Protein AF-I3XH08-F1 (afdb_monomer_lite)

Secondary structure (DSSP, 8-state):
--------SS-SSS-HHHHHHHHHHHHH-TTS---------TTSSHHHHHHHHHHHHTT-TT-------GGG--SHHHHHHHHHHHHHHHHHHH-GGGGGGHHHHHHHHHHHHHHHHHHHHHHHHHHHHH-PPPHHHHHHHHHHHHHHHHHHHHHHHSS--

Foldseek 3Di:
DDDDLDAALDDPPPLLVVLVVVLVVCVVCVPDDDDDDDDDDVSPRSVNSVVNNCVSCVPPLVDQDFDDDPVVQPDPLSRVLCVLVSVLVSCCVSCVVCCVVVVVSVVSVVVSVVSVVVVVVVQVVCCVVVVDHDPVVVCVVVVVVVVVVVVVVVVVVVVPD

Radius of gyration: 22.52 Å; chains: 1; bounding box: 48×65×57 Å

InterPro domains:
  IPR011646 KAP family P-loop domain [PF07693] (16-132)
  IPR027417 P-loop containing nucleoside triphosphate hydrolase [SSF52540] (18-86)

pLDDT: mean 79.43, std 13.34, range [39.62, 96.06]

Structure (mmCIF, N/CA/C/O backbone):
data_AF-I3XH08-F1
#
_entry.id   AF-I3XH08-F1
#
loop_
_atom_site.group_PDB
_atom_site.id
_atom_site.type_symbol
_atom_site.label_atom_id
_atom_site.label_alt_id
_atom_site.label_comp_id
_atom_site.label_asym_id
_atom_site.label_entity_id
_atom_site.label_seq_id
_atom_site.pdbx_PDB_ins_code
_atom_site.Cartn_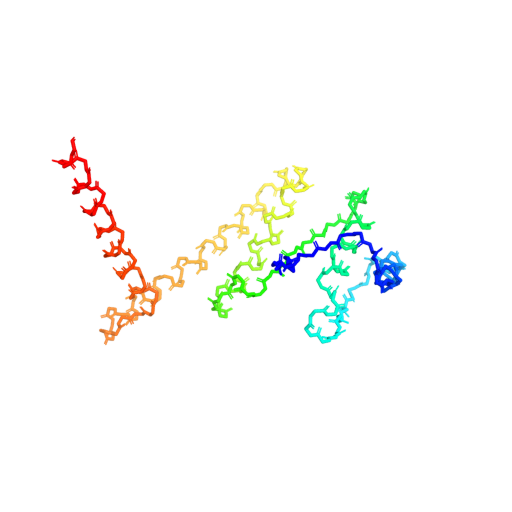x
_atom_site.Cartn_y
_atom_site.Cartn_z
_atom_site.occupancy
_atom_site.B_iso_or_equiv
_atom_site.auth_seq_id
_atom_site.auth_comp_id
_atom_site.auth_asym_id
_atom_site.auth_atom_id
_atom_site.pdbx_PDB_model_num
ATOM 1 N N . MET A 1 1 ? 23.163 19.309 -12.301 1.00 49.47 1 MET A N 1
ATOM 2 C CA . MET A 1 1 ? 21.876 18.769 -12.783 1.00 49.47 1 MET A CA 1
ATOM 3 C C . MET A 1 1 ? 21.276 17.960 -11.648 1.00 49.47 1 MET A C 1
ATOM 5 O O . MET A 1 1 ? 21.886 16.981 -11.248 1.00 49.47 1 MET A O 1
ATOM 9 N N . ILE A 1 2 ? 20.174 18.425 -11.057 1.00 56.41 2 ILE A N 1
ATOM 10 C CA . ILE A 1 2 ? 19.442 17.665 -10.035 1.00 56.41 2 ILE A CA 1
ATOM 11 C C . ILE A 1 2 ? 18.455 16.782 -10.798 1.00 56.41 2 ILE A C 1
ATOM 13 O O . ILE A 1 2 ? 17.497 17.292 -11.371 1.00 56.41 2 ILE A O 1
ATOM 17 N N . LEU A 1 3 ? 18.739 15.484 -10.872 1.00 66.25 3 LEU A N 1
ATOM 18 C CA . LEU A 1 3 ? 17.773 14.490 -11.333 1.00 66.25 3 LEU A CA 1
ATOM 19 C C . LEU A 1 3 ? 16.780 14.259 -10.195 1.00 66.25 3 LEU A C 1
ATOM 21 O O . LEU A 1 3 ? 17.185 13.944 -9.077 1.00 66.25 3 LEU A O 1
ATOM 25 N N . THR A 1 4 ? 15.496 14.479 -10.456 1.00 69.06 4 THR A N 1
ATOM 26 C CA . THR A 1 4 ? 14.442 14.191 -9.484 1.00 69.06 4 THR A CA 1
ATOM 27 C C . THR A 1 4 ? 14.132 12.700 -9.544 1.00 69.06 4 THR A C 1
ATOM 29 O O . THR A 1 4 ? 13.723 12.204 -10.591 1.00 69.06 4 THR A O 1
ATOM 32 N N . ASP A 1 5 ? 14.357 11.998 -8.436 1.00 73.88 5 ASP A N 1
ATOM 33 C CA . ASP A 1 5 ? 13.997 10.589 -8.268 1.00 73.88 5 ASP A CA 1
ATOM 34 C C . ASP A 1 5 ? 12.485 10.506 -8.025 1.00 73.88 5 ASP A C 1
ATOM 36 O O . ASP A 1 5 ? 12.009 10.655 -6.900 1.00 73.88 5 ASP A O 1
ATOM 40 N N . ASN A 1 6 ? 11.725 10.417 -9.116 1.00 82.19 6 ASN A N 1
ATOM 41 C CA . ASN A 1 6 ? 10.273 10.310 -9.096 1.00 82.19 6 ASN A CA 1
ATOM 42 C C . ASN A 1 6 ? 9.855 8.963 -9.666 1.00 82.19 6 ASN A C 1
ATOM 44 O O . ASN A 1 6 ? 10.368 8.516 -10.692 1.00 82.19 6 ASN A O 1
ATOM 48 N N . GLU A 1 7 ? 8.843 8.377 -9.040 1.00 84.62 7 GLU A N 1
ATOM 49 C CA . GLU A 1 7 ? 8.228 7.158 -9.538 1.00 84.62 7 GLU A CA 1
ATOM 50 C C . GLU A 1 7 ? 7.508 7.416 -10.860 1.00 84.62 7 GLU A C 1
ATOM 52 O O . GLU A 1 7 ? 6.875 8.459 -11.047 1.00 84.62 7 GLU A O 1
ATOM 57 N N . THR A 1 8 ? 7.592 6.461 -11.784 1.00 86.62 8 THR A N 1
ATOM 58 C CA . THR A 1 8 ? 7.012 6.603 -13.120 1.00 86.62 8 THR A CA 1
ATOM 59 C C . THR A 1 8 ? 6.266 5.352 -13.558 1.00 86.62 8 THR A C 1
ATOM 61 O O . THR A 1 8 ? 6.626 4.226 -13.221 1.00 86.62 8 THR A O 1
ATOM 64 N N . LYS A 1 9 ? 5.220 5.576 -14.355 1.00 85.50 9 LYS A N 1
ATOM 65 C CA . LYS A 1 9 ? 4.468 4.533 -15.064 1.00 85.50 9 LYS A CA 1
ATOM 66 C C . LYS A 1 9 ? 5.084 4.199 -16.427 1.00 85.50 9 LYS A C 1
ATOM 68 O O . LYS A 1 9 ? 4.702 3.210 -17.037 1.00 85.50 9 LYS A O 1
ATOM 73 N N . VAL A 1 10 ? 5.975 5.056 -16.930 1.00 84.56 10 VAL A N 1
ATOM 74 C CA . VAL A 1 10 ? 6.646 4.881 -18.223 1.00 84.56 10 VAL A CA 1
ATOM 75 C C . VAL A 1 10 ? 7.918 4.089 -17.998 1.00 84.56 10 VAL A C 1
ATOM 77 O O . VAL A 1 10 ? 8.813 4.546 -17.285 1.00 84.56 10 VAL A O 1
ATOM 80 N N . ASP A 1 11 ? 7.996 2.920 -18.618 1.00 85.31 11 ASP A N 1
ATOM 81 C CA . ASP A 1 11 ? 9.145 2.047 -18.469 1.00 85.31 11 ASP A CA 1
ATOM 82 C C . ASP A 1 11 ? 10.249 2.373 -19.480 1.00 85.31 11 ASP A C 1
ATOM 84 O O . ASP A 1 11 ? 10.038 2.384 -20.691 1.00 85.31 11 ASP A O 1
ATOM 88 N N . LEU A 1 12 ? 11.448 2.626 -18.958 1.00 83.75 12 LEU A N 1
ATOM 89 C CA . LEU A 1 12 ? 12.683 2.794 -19.729 1.00 83.75 12 LEU A CA 1
ATOM 90 C C . LEU A 1 12 ? 13.746 1.756 -19.339 1.00 83.75 12 LEU A C 1
ATOM 92 O O . LEU A 1 12 ? 14.814 1.716 -19.946 1.00 83.75 12 LEU A O 1
ATOM 96 N N . LEU A 1 13 ? 13.473 0.943 -18.313 1.00 83.44 13 LEU A N 1
ATOM 97 C CA . LEU A 1 13 ? 14.431 0.033 -17.678 1.00 83.44 13 LEU A CA 1
ATOM 98 C C . LEU A 1 13 ? 13.956 -1.428 -17.696 1.00 83.44 13 LEU A C 1
ATOM 100 O O . LEU A 1 13 ? 14.545 -2.271 -17.026 1.00 83.44 13 LEU A O 1
ATOM 104 N N . ASN A 1 14 ? 12.923 -1.736 -18.484 1.00 86.25 14 ASN A N 1
ATOM 105 C CA . ASN A 1 14 ? 12.331 -3.067 -18.622 1.00 86.25 14 ASN A CA 1
ATOM 106 C C . ASN A 1 14 ? 11.721 -3.620 -17.312 1.00 86.25 14 ASN A C 1
ATOM 108 O O . ASN A 1 14 ? 11.655 -4.832 -17.090 1.00 86.25 14 ASN A O 1
ATOM 112 N N . ASN A 1 15 ? 11.259 -2.725 -16.436 1.00 89.75 15 ASN A N 1
ATOM 113 C CA . ASN A 1 15 ? 10.531 -3.043 -15.207 1.00 89.75 15 ASN A CA 1
ATOM 114 C C . ASN A 1 15 ? 9.068 -3.460 -15.470 1.00 89.75 15 ASN A C 1
ATOM 116 O O . ASN A 1 15 ? 8.445 -4.121 -14.632 1.00 89.75 15 ASN A O 1
ATOM 120 N N . GLU A 1 16 ? 8.522 -3.134 -16.643 1.00 91.31 16 GLU A N 1
ATOM 121 C CA . GLU A 1 16 ? 7.163 -3.481 -17.064 1.00 91.31 16 GLU A CA 1
ATOM 122 C C . GLU A 1 16 ? 6.956 -4.999 -17.117 1.00 91.31 16 GLU A C 1
ATOM 124 O O . GLU A 1 16 ? 5.873 -5.492 -16.792 1.00 91.31 16 GLU A O 1
ATOM 129 N N . ALA A 1 17 ? 7.998 -5.771 -17.443 1.00 92.81 17 ALA A N 1
ATOM 130 C CA . ALA A 1 17 ? 7.938 -7.231 -17.437 1.00 92.81 17 ALA A CA 1
ATOM 131 C C . ALA A 1 17 ? 7.593 -7.793 -16.042 1.00 92.81 17 ALA A C 1
ATOM 133 O O . ALA A 1 17 ? 6.792 -8.729 -15.917 1.00 92.81 17 ALA A O 1
ATOM 134 N N . ILE A 1 18 ? 8.145 -7.189 -14.982 1.00 94.44 18 ILE A N 1
ATOM 135 C CA . ILE A 1 18 ? 7.873 -7.565 -13.588 1.00 94.44 18 ILE A CA 1
ATOM 136 C C . ILE A 1 18 ? 6.432 -7.190 -13.227 1.00 94.44 18 ILE A C 1
ATOM 138 O O . ILE A 1 18 ? 5.670 -8.044 -12.765 1.00 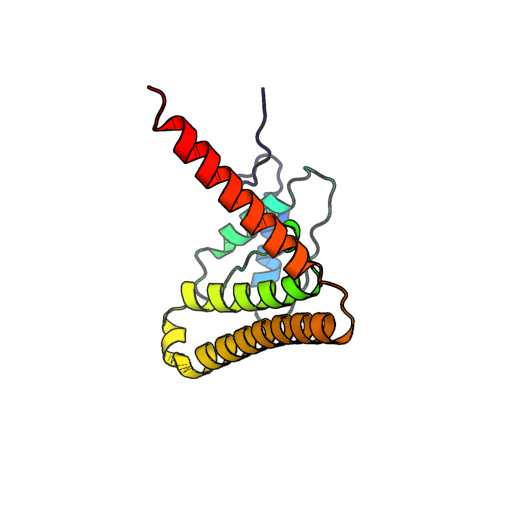94.44 18 ILE A O 1
ATOM 142 N N . ALA A 1 19 ? 6.032 -5.943 -13.501 1.00 95.75 19 ALA A N 1
ATOM 143 C CA . ALA A 1 19 ? 4.677 -5.457 -13.235 1.00 95.75 19 ALA A CA 1
ATOM 144 C C . ALA A 1 19 ? 3.613 -6.308 -13.951 1.00 95.75 19 ALA A C 1
ATOM 146 O O . ALA A 1 19 ? 2.644 -6.753 -13.337 1.00 95.75 19 ALA A O 1
ATOM 147 N N . THR A 1 20 ? 3.837 -6.620 -15.228 1.00 95.31 20 THR A N 1
ATOM 148 C CA . THR A 1 20 ? 2.940 -7.439 -16.054 1.00 95.31 20 THR A CA 1
ATOM 149 C C . THR A 1 20 ? 2.784 -8.850 -15.499 1.00 95.31 20 THR A C 1
ATOM 151 O O . THR A 1 20 ? 1.682 -9.400 -15.507 1.00 95.31 20 THR A O 1
ATOM 154 N N . THR A 1 21 ? 3.866 -9.446 -14.998 1.00 95.94 21 THR A N 1
ATOM 155 C CA . THR A 1 21 ? 3.825 -10.781 -14.386 1.00 95.94 21 THR A CA 1
ATOM 156 C C . THR A 1 21 ? 2.966 -10.777 -13.123 1.00 95.94 21 THR A C 1
ATOM 158 O O . THR A 1 21 ? 2.121 -11.655 -12.949 1.00 95.94 21 THR A O 1
ATOM 161 N N . ILE A 1 22 ? 3.117 -9.752 -12.281 1.00 96.06 22 ILE A N 1
ATOM 162 C CA . ILE A 1 22 ? 2.311 -9.579 -11.068 1.00 96.06 22 ILE A CA 1
ATOM 163 C C . ILE A 1 22 ? 0.833 -9.361 -11.419 1.00 96.06 22 ILE A C 1
ATOM 165 O O . ILE A 1 22 ? -0.033 -10.020 -10.849 1.00 96.06 22 ILE A O 1
ATOM 169 N N . ILE A 1 23 ? 0.533 -8.497 -12.394 1.00 95.56 23 ILE A N 1
ATOM 170 C CA . ILE A 1 23 ? -0.842 -8.248 -12.851 1.00 95.56 23 ILE A CA 1
ATOM 171 C C . ILE A 1 23 ? -1.497 -9.544 -13.346 1.00 95.56 23 ILE A C 1
ATOM 173 O O . ILE A 1 23 ? -2.630 -9.835 -12.969 1.00 95.56 23 ILE A O 1
ATOM 177 N N . LYS A 1 24 ? -0.793 -10.338 -14.166 1.00 95.81 24 LYS A N 1
ATOM 178 C CA . LYS A 1 24 ? -1.298 -11.633 -14.654 1.00 95.81 24 LYS A CA 1
ATOM 179 C C . LYS A 1 24 ? -1.614 -12.580 -13.499 1.00 95.81 24 LYS A C 1
ATOM 181 O O . LYS A 1 24 ? -2.723 -13.093 -13.433 1.00 95.81 24 LYS A O 1
ATOM 186 N N . LEU A 1 25 ? -0.689 -12.726 -12.548 1.00 95.19 25 LEU A N 1
ATOM 187 C CA . LEU A 1 25 ? -0.888 -13.574 -11.371 1.00 95.19 25 LEU A CA 1
ATOM 188 C C . LEU A 1 25 ? -2.143 -13.181 -10.575 1.00 95.19 25 LEU A C 1
ATOM 190 O O . LEU A 1 25 ? -2.911 -14.051 -10.169 1.00 95.19 25 LEU A O 1
ATOM 194 N N . LEU A 1 26 ? -2.348 -11.879 -10.355 1.00 93.88 26 LEU A N 1
ATOM 195 C CA . LEU A 1 26 ? -3.502 -11.363 -9.616 1.00 93.88 26 LEU A CA 1
ATOM 196 C C . LEU A 1 26 ? -4.819 -11.560 -10.385 1.00 93.88 26 LEU A C 1
ATOM 198 O O . LEU A 1 26 ? -5.836 -11.884 -9.777 1.00 93.88 26 LEU A O 1
ATOM 202 N N . ARG A 1 27 ? -4.804 -11.414 -11.716 1.00 93.12 27 ARG A N 1
ATOM 203 C CA . ARG A 1 27 ? -5.977 -11.658 -12.574 1.00 93.12 27 ARG A CA 1
ATOM 204 C C . ARG A 1 27 ? -6.363 -13.132 -12.649 1.00 93.12 27 ARG A C 1
ATOM 206 O O . ARG A 1 27 ? -7.551 -13.434 -12.692 1.00 93.12 27 ARG A O 1
ATOM 213 N N . ASP A 1 28 ? -5.385 -14.031 -12.645 1.00 94.00 28 ASP A N 1
ATOM 214 C CA . ASP A 1 28 ? -5.624 -15.475 -12.725 1.00 94.00 28 ASP A CA 1
ATOM 215 C C . ASP A 1 28 ? -6.204 -16.044 -11.420 1.00 94.00 28 ASP A C 1
ATOM 217 O O . ASP A 1 28 ? -6.798 -17.124 -11.417 1.00 94.00 28 ASP A O 1
ATOM 221 N N . ARG A 1 29 ? -6.028 -15.339 -10.292 1.00 89.25 29 ARG A N 1
ATOM 222 C CA . ARG A 1 29 ? -6.454 -15.792 -8.959 1.00 89.25 29 ARG A CA 1
ATOM 223 C C . ARG A 1 29 ? -7.169 -14.692 -8.160 1.00 89.25 29 ARG A C 1
ATOM 225 O O . ARG A 1 29 ? -6.699 -14.334 -7.081 1.00 89.25 29 ARG A O 1
ATOM 232 N N . PRO A 1 30 ? -8.322 -14.186 -8.634 1.00 86.50 30 PRO A N 1
ATOM 233 C CA . PRO A 1 30 ? -9.004 -13.051 -8.008 1.00 86.50 30 PRO A CA 1
ATOM 234 C C . PRO A 1 30 ? -9.552 -13.361 -6.605 1.00 86.50 30 PRO A C 1
ATOM 236 O O . PRO A 1 30 ? -9.657 -12.461 -5.777 1.00 86.50 30 PRO A O 1
ATOM 239 N N . ASP A 1 31 ? -9.868 -14.628 -6.324 1.00 89.19 31 ASP A N 1
ATOM 240 C CA . ASP A 1 31 ? -10.504 -15.050 -5.068 1.00 89.19 31 ASP A CA 1
ATOM 241 C C . ASP A 1 31 ? -9.504 -15.583 -4.027 1.00 89.19 31 ASP A C 1
ATOM 243 O O . ASP A 1 31 ? -9.900 -16.050 -2.958 1.00 89.19 31 ASP A O 1
ATOM 247 N N . GLN A 1 32 ? -8.199 -15.548 -4.324 1.00 92.06 32 GLN A N 1
ATOM 248 C CA . GLN A 1 32 ? -7.163 -16.045 -3.421 1.00 92.06 32 GLN A CA 1
ATOM 249 C C . GLN A 1 32 ? -6.351 -14.882 -2.843 1.00 92.06 32 GLN A C 1
ATOM 251 O O . GLN A 1 32 ? -5.793 -14.092 -3.605 1.00 92.06 32 GLN A O 1
ATOM 256 N N . PRO A 1 33 ? -6.223 -14.772 -1.509 1.00 93.38 33 PRO A N 1
ATOM 257 C CA . PRO A 1 33 ? -5.340 -13.782 -0.915 1.00 93.38 33 PRO A CA 1
ATOM 258 C C . PRO A 1 33 ? -3.882 -14.133 -1.236 1.00 93.38 33 PRO A C 1
ATOM 260 O O . PRO A 1 33 ? -3.412 -15.229 -0.925 1.00 93.38 33 PRO A O 1
ATOM 263 N N . VAL A 1 34 ? -3.158 -13.193 -1.846 1.00 93.56 34 VAL A N 1
ATOM 264 C CA . VAL A 1 34 ? -1.742 -13.346 -2.202 1.00 93.56 34 VAL A CA 1
ATOM 265 C C . VAL A 1 34 ? -0.946 -12.175 -1.638 1.00 93.56 34 VAL A C 1
ATOM 267 O O . VAL A 1 34 ? -1.314 -11.016 -1.815 1.00 93.56 34 VAL A O 1
ATOM 270 N N . THR A 1 35 ? 0.182 -12.484 -1.000 1.00 94.25 35 THR A N 1
ATOM 271 C CA . THR A 1 35 ? 1.176 -11.494 -0.572 1.00 94.25 35 THR A CA 1
ATOM 272 C C . THR A 1 35 ? 2.371 -11.558 -1.515 1.00 94.25 35 THR A C 1
ATOM 274 O O . THR A 1 35 ? 2.976 -12.617 -1.668 1.00 94.25 35 THR A O 1
ATOM 277 N N . ILE A 1 36 ? 2.724 -10.431 -2.138 1.00 94.19 36 ILE A N 1
ATOM 278 C CA . ILE A 1 36 ? 3.836 -10.332 -3.094 1.00 94.19 36 ILE A CA 1
ATOM 279 C C . ILE A 1 36 ? 4.872 -9.350 -2.546 1.00 94.19 36 ILE A C 1
ATOM 281 O O . ILE A 1 36 ? 4.552 -8.196 -2.268 1.00 94.19 36 ILE A O 1
ATOM 285 N N . GLY A 1 37 ? 6.115 -9.809 -2.400 1.00 95.12 37 GLY A N 1
ATOM 286 C CA . GLY A 1 37 ? 7.257 -8.964 -2.052 1.00 95.12 37 GLY A CA 1
ATOM 287 C C . GLY A 1 37 ? 8.024 -8.530 -3.299 1.00 95.12 37 GLY A C 1
ATOM 288 O O . GLY A 1 37 ? 8.457 -9.377 -4.078 1.00 95.12 37 GLY A O 1
ATOM 289 N N . VAL A 1 38 ? 8.219 -7.221 -3.482 1.00 94.44 38 VAL A N 1
ATOM 290 C CA . VAL A 1 38 ? 9.090 -6.661 -4.531 1.00 94.44 38 VAL A CA 1
ATOM 291 C C . VAL A 1 38 ? 10.396 -6.208 -3.878 1.00 94.44 38 VAL A C 1
ATOM 293 O O . VAL A 1 38 ? 10.413 -5.254 -3.100 1.00 94.44 38 VAL A O 1
ATOM 296 N N . HIS A 1 39 ? 11.490 -6.907 -4.179 1.00 93.00 39 HIS A N 1
ATOM 297 C CA . HIS A 1 39 ? 12.808 -6.684 -3.579 1.00 93.00 39 HIS A CA 1
ATOM 298 C C . HIS A 1 39 ? 13.808 -6.137 -4.606 1.00 93.00 39 HIS A C 1
ATOM 300 O O . HIS A 1 39 ? 13.642 -6.329 -5.806 1.00 93.00 39 HIS A O 1
ATOM 306 N N . GLY A 1 40 ? 14.842 -5.444 -4.128 1.00 92.00 40 GLY A N 1
ATOM 307 C CA . GLY A 1 40 ? 15.890 -4.842 -4.957 1.00 92.00 40 GLY A CA 1
ATOM 308 C C . GLY A 1 40 ? 16.573 -3.668 -4.257 1.00 92.00 40 GLY A C 1
ATOM 309 O O . GLY A 1 40 ? 16.051 -3.146 -3.264 1.00 92.00 40 GLY A O 1
ATOM 310 N N . ASP A 1 41 ? 17.706 -3.224 -4.791 1.00 93.25 41 ASP A N 1
ATOM 311 C CA . ASP A 1 41 ? 18.512 -2.135 -4.227 1.00 93.25 41 ASP A CA 1
ATOM 312 C C . ASP A 1 41 ? 17.794 -0.778 -4.252 1.00 93.25 41 ASP A C 1
ATOM 314 O O . ASP A 1 41 ? 16.762 -0.588 -4.911 1.00 93.25 41 ASP A O 1
ATOM 318 N N . TRP A 1 42 ? 18.309 0.194 -3.495 1.00 91.06 42 TRP A N 1
ATOM 319 C CA . TRP A 1 42 ? 17.813 1.570 -3.564 1.00 91.06 42 TRP A CA 1
ATOM 320 C C . TRP A 1 42 ? 17.970 2.117 -4.990 1.00 91.06 42 TRP A C 1
ATOM 322 O O . TRP A 1 42 ? 19.018 1.947 -5.603 1.00 91.06 42 TRP A O 1
ATOM 332 N N . GLY A 1 43 ? 16.924 2.745 -5.529 1.00 87.75 43 GLY A N 1
ATOM 333 C CA . GLY A 1 43 ? 16.919 3.226 -6.916 1.00 87.75 43 GLY A CA 1
ATOM 334 C C . GLY A 1 43 ? 16.636 2.158 -7.983 1.00 87.75 43 GLY A C 1
ATOM 335 O O . GLY A 1 43 ? 16.554 2.493 -9.156 1.00 87.75 43 GLY A O 1
ATOM 336 N N . ALA A 1 44 ? 16.398 0.891 -7.618 1.00 88.88 44 ALA A N 1
ATOM 337 C CA . ALA A 1 44 ? 16.062 -0.166 -8.585 1.00 88.88 44 ALA A CA 1
ATOM 338 C C . ALA A 1 44 ? 14.664 -0.026 -9.244 1.00 88.88 44 ALA A C 1
ATOM 340 O O . ALA A 1 44 ? 14.234 -0.917 -9.967 1.00 88.88 44 ALA A O 1
ATOM 341 N N . GLY A 1 45 ? 13.912 1.047 -8.968 1.00 90.69 45 GLY A N 1
ATOM 342 C CA . GLY A 1 45 ? 12.591 1.278 -9.571 1.00 90.69 45 GLY A CA 1
ATOM 343 C C . GLY A 1 45 ? 11.441 0.455 -8.975 1.00 90.69 45 GLY A C 1
ATOM 344 O O . GLY A 1 45 ? 10.396 0.318 -9.602 1.00 90.69 45 GLY A O 1
ATOM 345 N N . LYS A 1 46 ? 11.591 -0.085 -7.757 1.00 93.50 46 LYS A N 1
ATOM 346 C CA . LYS A 1 46 ? 10.546 -0.887 -7.081 1.00 93.50 46 LYS A CA 1
ATOM 347 C C . LYS A 1 46 ? 9.214 -0.147 -6.957 1.00 93.50 46 LYS A C 1
ATOM 349 O O . LYS A 1 46 ? 8.160 -0.708 -7.224 1.00 93.50 46 LYS A O 1
ATOM 354 N N . SER A 1 47 ? 9.263 1.110 -6.542 1.00 92.81 47 SER A N 1
ATOM 355 C CA . SER A 1 47 ? 8.073 1.941 -6.398 1.00 9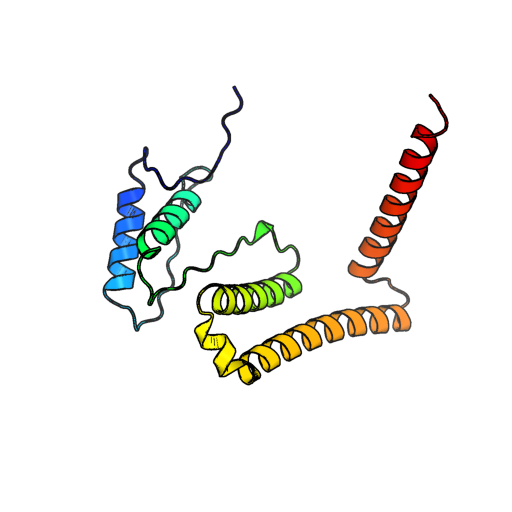2.81 47 SER A CA 1
ATOM 356 C C . SER A 1 47 ? 7.453 2.262 -7.768 1.00 92.81 47 SER A C 1
ATOM 358 O O . SER A 1 47 ? 6.240 2.171 -7.911 1.00 92.81 47 SER A O 1
ATOM 360 N N . SER A 1 48 ? 8.263 2.472 -8.810 1.00 93.62 48 SER A N 1
ATOM 361 C CA . SER A 1 48 ? 7.792 2.572 -10.202 1.00 93.62 48 SER A CA 1
ATOM 362 C C . SER A 1 48 ? 7.107 1.285 -10.698 1.00 93.62 48 SER A C 1
ATOM 364 O O . SER A 1 48 ? 6.086 1.356 -11.376 1.00 93.62 48 SER A O 1
ATOM 366 N N . VAL A 1 49 ? 7.578 0.095 -10.297 1.00 95.12 49 VAL A N 1
ATOM 367 C CA . VAL A 1 49 ? 6.852 -1.173 -10.538 1.00 95.12 49 VAL A CA 1
AT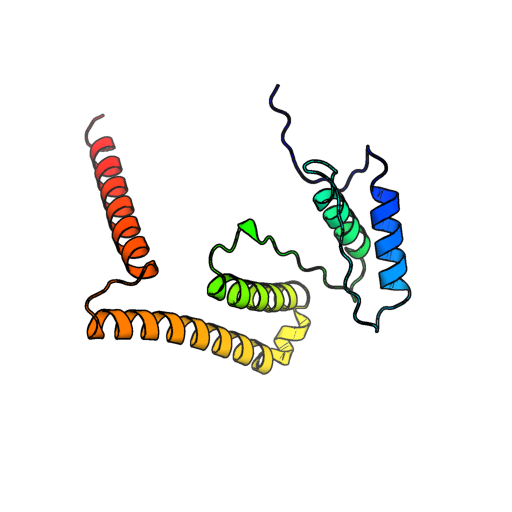OM 368 C C . VAL A 1 49 ? 5.464 -1.145 -9.888 1.00 95.12 49 VAL A C 1
ATOM 370 O O . VAL A 1 49 ? 4.493 -1.560 -10.519 1.00 95.12 49 VAL A O 1
ATOM 373 N N . LEU A 1 50 ? 5.333 -0.621 -8.664 1.00 95.12 50 LEU A N 1
ATOM 374 C CA . LEU A 1 50 ? 4.030 -0.475 -8.002 1.00 95.12 50 LEU A CA 1
ATOM 375 C C . LEU A 1 50 ? 3.114 0.529 -8.730 1.00 95.12 50 LEU A C 1
ATOM 377 O O . LEU A 1 50 ? 1.920 0.261 -8.858 1.00 95.12 50 LEU A O 1
ATOM 381 N N . GLU A 1 51 ? 3.655 1.636 -9.256 1.00 93.88 51 GLU A N 1
ATOM 382 C CA . GLU A 1 51 ? 2.903 2.592 -10.093 1.00 93.88 51 GLU A CA 1
ATOM 383 C C . GLU A 1 51 ? 2.386 1.946 -11.388 1.00 93.88 51 GLU A C 1
ATOM 385 O O . GLU A 1 51 ? 1.248 2.185 -11.798 1.00 93.88 51 GLU A O 1
ATOM 390 N N . MET A 1 52 ? 3.206 1.110 -12.033 1.00 95.25 52 MET A N 1
ATOM 391 C CA . MET A 1 52 ? 2.814 0.362 -13.232 1.00 95.25 52 MET A CA 1
ATOM 392 C C . MET A 1 52 ? 1.718 -0.664 -12.933 1.00 95.25 52 MET A C 1
ATOM 394 O O . MET A 1 52 ? 0.775 -0.799 -13.713 1.00 95.25 52 MET A O 1
ATOM 398 N N . ILE A 1 53 ? 1.798 -1.355 -11.790 1.00 95.56 53 ILE A N 1
ATOM 399 C CA . ILE A 1 53 ? 0.749 -2.283 -11.345 1.00 95.56 53 ILE A CA 1
ATOM 400 C C . ILE A 1 53 ? -0.573 -1.538 -11.141 1.00 95.56 53 ILE A C 1
ATOM 402 O O . ILE A 1 53 ? -1.599 -1.975 -11.656 1.00 95.56 53 ILE A O 1
ATOM 406 N N . GLU A 1 54 ? -0.555 -0.398 -10.443 1.00 94.12 54 GLU A N 1
ATOM 407 C CA . GLU A 1 54 ? -1.745 0.440 -10.251 1.00 94.12 54 GLU A CA 1
ATOM 408 C C . GLU A 1 54 ? -2.342 0.886 -11.594 1.00 94.12 54 GLU A C 1
ATOM 410 O O . GLU A 1 54 ? -3.546 0.750 -11.815 1.00 94.12 54 GLU A O 1
ATOM 415 N N . ALA A 1 55 ? -1.502 1.359 -12.521 1.00 94.19 55 ALA A N 1
ATOM 416 C CA . ALA A 1 55 ? -1.937 1.756 -13.860 1.00 94.19 55 ALA A CA 1
ATOM 417 C C . ALA A 1 55 ? -2.583 0.591 -14.634 1.00 94.19 55 ALA A C 1
ATOM 419 O O . ALA A 1 55 ? -3.574 0.785 -15.340 1.00 94.19 55 ALA A O 1
ATOM 420 N N . GLY A 1 56 ? -2.070 -0.631 -14.460 1.00 94.00 56 GLY A N 1
ATOM 421 C CA . GLY A 1 56 ? -2.612 -1.843 -15.073 1.00 94.00 56 GLY A CA 1
ATOM 422 C C . GLY A 1 56 ? -4.042 -2.189 -14.641 1.00 94.00 56 GLY A C 1
ATOM 423 O O . GLY A 1 56 ? -4.762 -2.827 -15.413 1.00 94.00 56 GLY A O 1
ATOM 424 N N . PHE A 1 57 ? -4.468 -1.738 -13.456 1.00 93.75 57 PHE A N 1
ATOM 425 C CA . PHE A 1 57 ? -5.803 -1.974 -12.893 1.00 93.75 57 PHE A CA 1
ATOM 426 C C . PHE A 1 57 ? -6.735 -0.752 -12.950 1.00 93.75 57 PHE A C 1
ATOM 428 O O . PHE A 1 57 ? -7.911 -0.873 -12.617 1.00 93.75 57 PHE A O 1
ATOM 435 N N . GLU A 1 58 ? -6.273 0.413 -13.418 1.00 89.75 58 GLU A N 1
ATOM 436 C CA . GLU A 1 58 ? -7.030 1.680 -13.390 1.00 89.75 58 GLU A CA 1
ATOM 437 C C . GLU A 1 58 ? -8.397 1.608 -14.102 1.00 89.75 58 GLU A C 1
ATOM 439 O O . GLU A 1 58 ? -9.352 2.277 -13.707 1.00 89.75 58 GLU A O 1
ATOM 444 N N . LYS A 1 59 ? -8.516 0.762 -15.132 1.00 87.88 59 LYS A N 1
ATOM 445 C CA . LYS A 1 59 ? -9.757 0.562 -15.907 1.00 87.88 59 LYS A CA 1
ATOM 446 C C . LYS A 1 59 ? -10.647 -0.565 -15.370 1.00 87.88 59 LYS A C 1
ATOM 448 O O . LYS A 1 59 ? -11.750 -0.770 -15.878 1.00 87.88 59 LYS A O 1
ATOM 453 N N . GLU A 1 60 ? -10.197 -1.311 -14.367 1.00 89.69 60 GLU A N 1
ATOM 454 C CA . GLU A 1 60 ? -10.915 -2.465 -13.834 1.00 89.69 60 GLU A CA 1
ATOM 455 C C . GLU A 1 60 ? -11.820 -2.065 -12.667 1.00 89.69 60 GLU A C 1
ATOM 457 O O . GLU A 1 60 ? -11.411 -2.028 -11.513 1.00 89.69 60 GLU A O 1
ATOM 462 N N . SER A 1 61 ? -13.104 -1.834 -12.953 1.00 83.75 61 SER A N 1
ATOM 463 C CA . SER A 1 61 ? -14.098 -1.398 -11.953 1.00 83.75 61 SER A CA 1
ATOM 464 C C . SER A 1 61 ? -14.264 -2.329 -10.745 1.00 83.75 61 SER A C 1
ATOM 466 O O . SER A 1 61 ? -14.768 -1.904 -9.704 1.00 83.75 61 SER A O 1
ATOM 468 N N . LYS A 1 62 ? -13.867 -3.602 -10.870 1.00 85.56 62 LYS A N 1
ATOM 469 C CA . LYS A 1 62 ? -13.931 -4.595 -9.792 1.00 85.56 62 LYS A CA 1
ATOM 470 C C . LYS A 1 62 ? -12.722 -4.550 -8.857 1.00 85.56 62 LYS A C 1
ATOM 472 O O . LYS A 1 62 ? -12.858 -5.018 -7.730 1.00 85.56 62 LYS A O 1
ATOM 477 N N . VAL A 1 63 ? -11.613 -3.940 -9.268 1.00 89.56 63 VAL A N 1
ATOM 478 C CA . VAL A 1 63 ? -10.372 -3.852 -8.492 1.00 89.56 63 VAL A CA 1
ATOM 479 C C . VAL A 1 63 ? -10.269 -2.472 -7.843 1.00 89.56 63 VAL A C 1
ATOM 481 O O . VAL A 1 63 ? -10.660 -1.461 -8.420 1.00 89.56 63 VAL A O 1
ATOM 484 N N . LEU A 1 64 ? -9.788 -2.427 -6.602 1.00 88.00 64 LEU A N 1
ATOM 485 C CA . LEU A 1 64 ? -9.484 -1.189 -5.891 1.00 88.00 64 LEU A CA 1
ATOM 486 C C . LEU A 1 64 ? -8.019 -1.233 -5.457 1.00 88.00 64 LEU A C 1
ATOM 488 O O . LEU A 1 64 ? -7.659 -2.011 -4.576 1.00 88.00 64 LEU A O 1
ATOM 492 N N . CYS A 1 65 ? -7.183 -0.396 -6.067 1.00 90.62 65 CYS A N 1
ATOM 493 C CA . CYS A 1 65 ? -5.790 -0.237 -5.665 1.00 90.62 65 CYS A CA 1
ATOM 494 C C . CYS A 1 65 ? -5.690 0.798 -4.540 1.00 90.62 65 CYS A C 1
ATOM 496 O O . CYS A 1 65 ? -6.151 1.929 -4.687 1.00 90.62 65 CYS A O 1
ATOM 498 N N . LEU A 1 66 ? -5.082 0.409 -3.419 1.00 88.94 66 LEU A N 1
ATOM 499 C CA . LEU A 1 66 ? -4.843 1.276 -2.267 1.00 88.94 66 LEU A CA 1
ATOM 500 C C . LEU A 1 66 ? -3.342 1.360 -2.010 1.00 88.94 66 LEU A C 1
ATOM 502 O O . LEU A 1 66 ? -2.674 0.335 -1.877 1.00 88.94 66 LEU A O 1
ATOM 506 N N . LYS A 1 67 ? -2.815 2.583 -1.930 1.00 87.31 67 LYS A N 1
ATOM 507 C CA . LYS A 1 67 ? -1.383 2.837 -1.745 1.00 87.31 67 LYS A CA 1
ATOM 508 C C . LYS A 1 67 ? -1.095 3.334 -0.346 1.00 87.31 67 LYS A C 1
ATOM 510 O O . LYS A 1 67 ? -1.720 4.272 0.141 1.00 87.31 67 LYS A O 1
ATOM 515 N N . PHE A 1 68 ? -0.091 2.725 0.269 1.00 85.00 68 PHE A N 1
ATOM 516 C CA . PHE A 1 68 ? 0.361 3.070 1.604 1.00 85.00 68 PHE A CA 1
ATOM 517 C C . PHE A 1 68 ? 1.869 3.322 1.599 1.00 85.00 68 PHE A C 1
ATOM 519 O O . PHE A 1 68 ? 2.637 2.511 1.089 1.00 85.00 68 PHE A O 1
ATOM 526 N N . ASN A 1 69 ? 2.296 4.447 2.177 1.00 83.44 69 ASN A N 1
ATOM 527 C CA . ASN A 1 69 ? 3.707 4.791 2.326 1.00 83.44 69 ASN A CA 1
ATOM 528 C C . ASN A 1 69 ? 4.081 4.771 3.811 1.00 83.44 69 ASN A C 1
ATOM 530 O O . ASN A 1 69 ? 3.709 5.677 4.556 1.00 83.44 69 ASN A O 1
ATOM 534 N N . GLY A 1 70 ? 4.857 3.764 4.218 1.00 78.81 70 GLY A N 1
ATOM 535 C CA . GLY A 1 70 ? 5.273 3.579 5.610 1.00 78.81 70 GLY A CA 1
ATOM 536 C C . GLY A 1 70 ? 6.103 4.732 6.183 1.00 78.81 70 GLY A C 1
ATOM 537 O O . GLY A 1 70 ? 6.028 4.989 7.378 1.00 78.81 70 GLY A O 1
ATOM 538 N N . TRP A 1 71 ? 6.820 5.494 5.352 1.00 78.88 71 TRP A N 1
ATOM 539 C CA . TRP A 1 71 ? 7.589 6.654 5.817 1.00 78.88 71 TRP A CA 1
ATOM 540 C C . TRP A 1 71 ? 6.704 7.809 6.286 1.00 78.88 71 TRP A C 1
ATOM 542 O O . TRP A 1 71 ? 7.138 8.614 7.110 1.00 78.88 71 TRP A O 1
ATOM 552 N N . ARG A 1 72 ? 5.464 7.900 5.785 1.00 70.69 72 ARG A N 1
ATOM 553 C CA . ARG A 1 72 ? 4.523 8.962 6.176 1.00 70.69 72 ARG A CA 1
ATOM 554 C C . ARG A 1 72 ? 3.914 8.744 7.561 1.00 70.69 72 ARG A C 1
ATOM 556 O O . ARG A 1 72 ? 3.385 9.697 8.123 1.00 70.69 72 ARG A O 1
ATOM 563 N N . PHE A 1 73 ? 3.996 7.536 8.116 1.00 68.62 73 PHE A N 1
ATOM 564 C CA . PHE A 1 73 ? 3.345 7.172 9.374 1.00 68.62 73 PHE A CA 1
ATOM 565 C C . PHE A 1 73 ? 4.397 6.759 10.406 1.00 68.62 73 PHE A C 1
ATOM 567 O O . PHE A 1 73 ? 4.691 5.582 10.599 1.00 68.62 73 PHE A O 1
ATOM 574 N N . GLN A 1 74 ? 5.007 7.757 11.047 1.00 59.62 74 GLN A N 1
ATOM 575 C CA . GLN A 1 74 ? 5.994 7.544 12.104 1.00 59.62 74 GLN A CA 1
ATOM 576 C C . GLN A 1 74 ? 5.279 7.327 13.445 1.00 59.62 74 GLN A C 1
ATOM 578 O O . GLN A 1 74 ? 4.692 8.253 13.992 1.00 59.62 74 GLN A O 1
ATOM 583 N N . GLY A 1 75 ? 5.322 6.090 13.950 1.00 64.69 75 GLY A N 1
ATOM 584 C CA . GLY A 1 75 ? 4.678 5.661 15.197 1.00 64.69 75 GLY A CA 1
ATOM 585 C C . GLY A 1 75 ? 3.871 4.381 14.982 1.00 64.69 75 GLY A C 1
ATOM 586 O O . GLY A 1 75 ? 2.902 4.384 14.232 1.00 64.69 75 GLY A O 1
ATOM 587 N N . PHE A 1 76 ? 4.263 3.270 15.616 1.00 56.19 76 PHE A N 1
ATOM 588 C CA . PHE A 1 76 ? 3.675 1.942 15.361 1.00 56.19 76 PHE A CA 1
ATOM 589 C C . PHE A 1 76 ? 2.149 1.900 15.561 1.00 56.19 76 PHE A C 1
ATOM 591 O O . PHE A 1 76 ? 1.433 1.292 14.768 1.00 56.19 76 PHE A O 1
ATOM 598 N N . GLU A 1 77 ? 1.646 2.590 16.588 1.00 66.12 77 GLU A N 1
ATOM 599 C CA . GLU A 1 77 ? 0.206 2.673 16.862 1.00 66.12 77 GLU A CA 1
ATOM 600 C C . GLU A 1 77 ? -0.532 3.618 15.898 1.00 66.12 77 GLU A C 1
ATOM 602 O O . GLU A 1 77 ? -1.660 3.330 15.501 1.00 66.12 77 GLU A O 1
ATOM 607 N N . ASP A 1 78 ? 0.111 4.697 15.439 1.00 72.62 78 ASP A N 1
ATOM 608 C CA . ASP A 1 78 ? -0.479 5.603 14.443 1.00 72.62 78 ASP A CA 1
ATOM 609 C C . ASP A 1 78 ? -0.509 4.978 13.047 1.00 72.62 78 ASP A C 1
ATOM 611 O O . ASP A 1 78 ? -1.455 5.197 12.293 1.00 72.62 78 ASP A O 1
ATOM 615 N N . ALA A 1 79 ? 0.472 4.134 12.721 1.00 79.12 79 ALA A N 1
ATOM 616 C CA . ALA A 1 79 ? 0.525 3.426 11.450 1.00 79.12 79 ALA A CA 1
ATOM 617 C C . ALA A 1 79 ? -0.669 2.479 11.269 1.00 79.12 79 ALA A C 1
ATOM 619 O O . ALA A 1 79 ? -1.278 2.474 10.204 1.00 79.12 79 ALA A O 1
ATOM 620 N N . LYS A 1 80 ? -1.059 1.719 12.302 1.00 82.62 80 LYS A N 1
ATOM 621 C CA . LYS A 1 80 ? -2.217 0.807 12.224 1.00 82.62 80 LYS A CA 1
ATOM 622 C C . LYS A 1 80 ? -3.514 1.563 11.954 1.00 82.62 80 LYS A C 1
ATOM 624 O O . LYS A 1 80 ? -4.272 1.191 11.060 1.00 82.62 80 LYS A O 1
ATOM 629 N N . ILE A 1 81 ? -3.750 2.631 12.717 1.00 83.12 81 ILE A N 1
ATOM 630 C CA . ILE A 1 81 ? -4.945 3.469 12.573 1.00 83.12 81 ILE A CA 1
ATOM 631 C C . ILE A 1 81 ? -4.962 4.106 11.182 1.00 83.12 81 ILE A C 1
ATOM 633 O O . ILE A 1 81 ? -5.985 4.057 10.506 1.00 83.12 81 ILE A O 1
ATOM 637 N N . ALA A 1 82 ? -3.821 4.616 10.717 1.00 81.75 82 ALA A N 1
ATOM 638 C CA . ALA A 1 82 ? -3.702 5.228 9.403 1.00 81.75 82 ALA A CA 1
ATOM 639 C C . ALA A 1 82 ? -3.919 4.253 8.237 1.00 81.75 82 ALA A C 1
ATOM 641 O O . ALA A 1 82 ? -4.524 4.635 7.238 1.00 81.75 82 ALA A O 1
ATOM 642 N N . VAL A 1 83 ? -3.454 3.001 8.345 1.00 84.62 83 VAL A N 1
ATOM 643 C CA . VAL A 1 83 ? -3.734 1.961 7.338 1.00 84.62 83 VAL A CA 1
ATOM 644 C C . VAL A 1 83 ? -5.239 1.718 7.248 1.00 84.62 83 VAL A C 1
ATOM 646 O O . VAL A 1 83 ? -5.795 1.744 6.153 1.00 84.62 83 VAL A O 1
ATOM 649 N N . ILE A 1 84 ? -5.903 1.513 8.389 1.00 85.62 84 ILE A N 1
ATOM 650 C CA . ILE A 1 84 ? -7.346 1.240 8.432 1.00 85.62 84 ILE A CA 1
ATOM 651 C C . ILE A 1 84 ? -8.131 2.434 7.879 1.00 85.62 84 ILE A C 1
ATOM 653 O O . ILE A 1 84 ? -8.982 2.262 7.010 1.00 85.62 84 ILE A O 1
ATOM 657 N N . GLU A 1 85 ? -7.816 3.645 8.335 1.00 82.88 85 GLU A N 1
ATOM 658 C CA . GLU A 1 85 ? -8.442 4.882 7.864 1.00 82.88 85 GLU A CA 1
ATOM 659 C C . GLU A 1 85 ? -8.233 5.087 6.357 1.00 82.88 85 GLU A C 1
ATOM 661 O O . GLU A 1 85 ? -9.179 5.421 5.644 1.00 82.88 85 GLU A O 1
ATOM 666 N N . GLY A 1 86 ? -7.027 4.814 5.849 1.00 83.75 86 GLY A N 1
ATOM 667 C CA . GLY A 1 86 ? -6.713 4.881 4.423 1.00 83.75 86 GLY A CA 1
ATOM 668 C C . GLY A 1 86 ? -7.514 3.885 3.583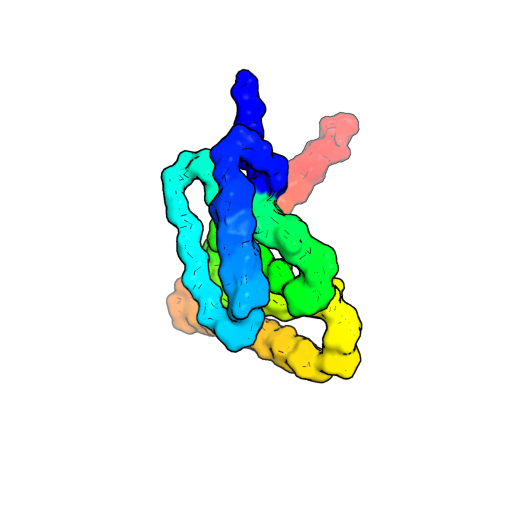 1.00 83.75 86 GLY A C 1
ATOM 669 O O . GLY A 1 86 ? -8.019 4.251 2.522 1.00 83.75 86 GLY A O 1
ATOM 670 N N . ILE A 1 87 ? -7.689 2.649 4.067 1.00 86.69 87 ILE A N 1
ATOM 671 C CA . ILE A 1 87 ? -8.507 1.631 3.390 1.00 86.69 87 ILE A CA 1
ATOM 672 C C . ILE A 1 87 ? -9.969 2.067 3.317 1.00 86.69 87 ILE A C 1
ATOM 674 O O . ILE A 1 87 ? -10.573 2.022 2.245 1.00 86.69 87 ILE A O 1
ATOM 678 N N . VAL A 1 88 ? -10.534 2.503 4.444 1.00 84.38 88 VAL A N 1
ATOM 679 C CA . VAL A 1 88 ? -11.942 2.913 4.533 1.00 84.38 88 VAL A CA 1
ATOM 680 C C . VAL A 1 88 ? -12.203 4.127 3.644 1.00 84.38 88 VAL A C 1
ATOM 682 O O . VAL A 1 88 ? -13.153 4.126 2.862 1.00 84.38 88 VAL A O 1
ATOM 685 N N . THR A 1 89 ? -11.323 5.127 3.698 1.00 83.06 89 THR A N 1
ATOM 686 C CA . THR A 1 89 ? -11.424 6.342 2.879 1.00 83.06 89 THR A CA 1
ATOM 687 C C . THR A 1 89 ? -11.351 6.008 1.390 1.00 83.06 89 THR A C 1
ATOM 689 O O . THR A 1 89 ? -12.245 6.381 0.631 1.00 83.06 89 THR A O 1
ATOM 692 N N . GLY A 1 90 ? -10.349 5.225 0.973 1.00 82.94 90 GLY A N 1
ATOM 693 C CA . GLY A 1 90 ? -10.189 4.842 -0.430 1.00 82.94 90 GLY A CA 1
ATOM 694 C C . GLY A 1 90 ? -11.358 4.007 -0.962 1.00 82.94 90 GLY A C 1
ATOM 695 O O . GLY A 1 90 ? -11.750 4.154 -2.122 1.00 82.94 90 GLY A O 1
ATOM 696 N N . LEU A 1 91 ? -11.967 3.173 -0.113 1.00 83.25 91 LEU A N 1
ATOM 697 C CA . LEU A 1 91 ? -13.156 2.403 -0.470 1.00 83.25 91 LEU A CA 1
ATOM 698 C C . LEU A 1 91 ? -14.363 3.311 -0.750 1.00 83.25 91 LEU A C 1
ATOM 700 O O . LEU A 1 91 ? -15.058 3.107 -1.743 1.00 83.25 91 LEU A O 1
ATOM 704 N N . ILE A 1 92 ? -14.593 4.328 0.079 1.00 80.50 92 ILE A N 1
ATOM 705 C CA . ILE A 1 92 ? -15.730 5.250 -0.061 1.00 80.50 92 ILE A CA 1
ATOM 706 C C . ILE A 1 92 ? -15.563 6.157 -1.275 1.00 80.50 92 ILE A C 1
ATOM 708 O O . ILE A 1 92 ? -16.498 6.298 -2.064 1.00 80.50 92 ILE A O 1
ATOM 712 N N . GLU A 1 93 ? -14.374 6.738 -1.449 1.00 81.25 93 GLU A N 1
ATOM 713 C CA . GLU A 1 93 ? -14.080 7.654 -2.555 1.00 81.25 93 GLU A CA 1
ATOM 714 C C . GLU A 1 93 ? -14.282 6.987 -3.920 1.00 81.25 93 GLU A C 1
ATOM 716 O O . GLU A 1 93 ? -14.838 7.585 -4.842 1.00 81.25 93 GLU A O 1
ATOM 721 N N . LYS A 1 94 ? -13.847 5.730 -4.062 1.00 76.94 94 LYS A N 1
ATOM 722 C CA . LYS A 1 94 ? -13.872 5.011 -5.345 1.00 76.94 94 LYS A CA 1
ATOM 723 C C . LYS A 1 94 ? -15.150 4.207 -5.577 1.00 76.94 94 LYS A C 1
ATOM 725 O O . LYS A 1 94 ? -15.424 3.820 -6.713 1.00 76.94 94 LYS A O 1
ATOM 730 N N . ARG A 1 95 ? -15.945 3.941 -4.538 1.00 74.06 95 ARG A N 1
ATOM 731 C CA . ARG A 1 95 ? -17.207 3.187 -4.630 1.00 74.06 95 ARG A CA 1
ATOM 732 C C . ARG A 1 95 ? -18.330 3.964 -3.932 1.00 74.06 95 ARG A C 1
ATOM 734 O O . ARG A 1 95 ? -18.851 3.504 -2.918 1.00 74.06 95 ARG A O 1
ATOM 741 N N . PRO A 1 96 ? -18.809 5.080 -4.508 1.00 67.75 96 PRO A N 1
ATOM 742 C CA . PRO A 1 96 ? -19.889 5.871 -3.917 1.00 67.75 96 PRO A CA 1
ATOM 743 C C . PRO A 1 96 ? -21.211 5.098 -3.803 1.00 67.75 96 PRO A C 1
ATOM 745 O O . PRO A 1 96 ? -22.092 5.513 -3.074 1.00 67.75 96 PRO A O 1
ATOM 748 N N . ALA A 1 97 ? -21.376 3.946 -4.461 1.00 63.97 97 ALA A N 1
ATOM 749 C CA . ALA A 1 97 ? -22.521 3.067 -4.215 1.00 63.97 97 ALA A CA 1
ATOM 750 C C . ALA A 1 97 ? -22.526 2.456 -2.795 1.00 63.97 97 ALA A C 1
ATOM 752 O O . ALA A 1 97 ? -23.597 2.115 -2.297 1.00 63.97 97 ALA A O 1
ATOM 753 N N . LEU A 1 98 ? -21.364 2.354 -2.132 1.00 57.84 98 LEU A N 1
ATOM 754 C CA . LEU A 1 98 ? -21.238 1.890 -0.746 1.00 57.84 98 LEU A CA 1
ATOM 755 C C . LEU A 1 98 ? -21.706 2.927 0.281 1.00 57.84 98 LEU A C 1
ATOM 757 O O . LEU A 1 98 ? -21.965 2.545 1.415 1.00 57.84 98 LEU A O 1
ATOM 761 N N . THR A 1 99 ? -21.914 4.199 -0.083 1.00 55.25 99 THR A N 1
ATOM 762 C CA . THR A 1 99 ? -22.570 5.153 0.836 1.00 55.25 99 THR A CA 1
ATOM 763 C C . THR A 1 99 ? -24.040 4.805 1.077 1.00 55.25 99 THR A C 1
ATOM 765 O O . THR A 1 99 ? -24.598 5.215 2.089 1.00 55.25 99 THR A O 1
ATOM 768 N N . ARG A 1 100 ? -24.662 3.965 0.227 1.00 55.34 100 ARG A N 1
ATOM 769 C CA . ARG A 1 100 ? -25.963 3.340 0.536 1.00 55.34 100 ARG A CA 1
ATOM 770 C C . ARG A 1 100 ? -25.880 2.307 1.668 1.00 55.34 100 ARG A C 1
ATOM 772 O O . ARG A 1 100 ? -26.897 2.034 2.287 1.00 55.34 100 ARG A O 1
ATOM 779 N N . ALA A 1 101 ? -24.690 1.786 1.974 1.00 57.16 101 ALA A N 1
ATOM 780 C CA . ALA A 1 101 ? -24.389 1.009 3.180 1.00 57.16 101 ALA A CA 1
ATOM 781 C C . ALA A 1 101 ? -23.848 1.916 4.310 1.00 57.16 101 ALA A C 1
ATOM 783 O O . ALA A 1 101 ? -22.979 1.509 5.084 1.00 57.16 101 ALA A O 1
ATOM 784 N N . GLY A 1 102 ? -24.334 3.165 4.364 1.00 62.34 102 GLY A N 1
ATOM 785 C CA . GLY A 1 102 ? -23.803 4.250 5.190 1.00 62.34 102 GLY A CA 1
ATOM 786 C C . GLY A 1 102 ? -23.663 3.910 6.670 1.00 62.34 102 GLY A C 1
ATOM 787 O O . GLY A 1 102 ? -22.666 4.297 7.265 1.00 62.34 102 GLY A O 1
ATOM 788 N N . GLU A 1 103 ? -24.571 3.109 7.234 1.00 69.38 103 GLU A N 1
ATOM 789 C CA . GLU A 1 103 ? -24.509 2.701 8.645 1.00 69.38 103 GLU A CA 1
ATOM 790 C C . GLU A 1 103 ? -23.237 1.907 8.977 1.00 69.38 103 GLU A C 1
ATOM 792 O O . GLU A 1 103 ? -22.549 2.212 9.947 1.00 69.38 103 GLU A O 1
ATOM 797 N N . ALA A 1 104 ? -22.860 0.932 8.142 1.00 69.38 104 ALA A N 1
ATOM 798 C CA . ALA A 1 104 ? -21.673 0.111 8.389 1.00 69.38 104 ALA A CA 1
ATOM 799 C C . ALA A 1 104 ? -20.376 0.922 8.250 1.00 69.38 104 ALA A C 1
ATOM 801 O O . ALA A 1 104 ? -19.410 0.707 8.981 1.00 69.38 104 ALA A O 1
ATOM 802 N N . VAL A 1 105 ? -20.357 1.862 7.307 1.00 72.00 105 VAL A N 1
ATOM 803 C CA . VAL A 1 105 ? -19.223 2.763 7.093 1.00 72.00 105 VAL A CA 1
ATOM 804 C C . VAL A 1 105 ? -19.089 3.751 8.253 1.00 72.00 105 VAL A C 1
ATOM 806 O O . VAL A 1 105 ? -17.988 3.948 8.770 1.00 72.00 105 VAL A O 1
ATOM 809 N N . GLU A 1 106 ? -20.202 4.337 8.691 1.00 76.81 106 GLU A N 1
ATOM 810 C CA . GLU A 1 106 ? -20.246 5.262 9.822 1.00 76.81 106 GLU A CA 1
ATOM 811 C C . GLU A 1 106 ? -19.801 4.576 11.118 1.00 76.81 106 GLU A C 1
ATOM 813 O O . GLU A 1 106 ? -18.992 5.129 11.865 1.00 76.81 106 GLU A O 1
ATOM 818 N N . ASP A 1 107 ? -20.239 3.338 11.349 1.00 81.88 107 ASP A N 1
ATOM 819 C CA . ASP A 1 107 ? -19.811 2.536 12.494 1.00 81.88 107 ASP A CA 1
ATOM 820 C C . ASP A 1 107 ? -18.299 2.289 12.503 1.00 81.88 107 ASP A C 1
ATOM 822 O O . ASP A 1 107 ? -17.665 2.329 13.563 1.00 81.88 107 ASP A O 1
ATOM 826 N N . VAL A 1 108 ? -17.692 2.054 11.337 1.00 81.88 108 VAL A N 1
ATOM 827 C CA . VAL A 1 108 ? -16.238 1.880 11.231 1.00 81.88 108 VAL A CA 1
ATOM 828 C C . VAL A 1 108 ? -15.509 3.180 11.572 1.00 81.88 108 VAL A C 1
ATOM 830 O O . VAL A 1 108 ? -14.580 3.142 12.382 1.00 81.88 108 VAL A O 1
ATOM 833 N N . PHE A 1 109 ? -15.945 4.330 11.048 1.00 80.62 109 PHE A N 1
ATOM 834 C CA . PHE A 1 109 ? -15.357 5.622 11.427 1.00 80.62 109 PHE A CA 1
ATOM 835 C C . PHE A 1 109 ? -15.515 5.915 12.911 1.00 80.62 109 PHE A C 1
ATOM 837 O O . PHE A 1 109 ? -14.548 6.292 13.565 1.00 80.62 109 PHE A O 1
ATOM 844 N N . ARG A 1 110 ? -16.694 5.646 13.474 1.00 84.69 110 ARG A N 1
ATOM 845 C CA . ARG A 1 110 ? -16.961 5.840 14.900 1.00 84.69 110 ARG A CA 1
ATOM 846 C C . ARG A 1 110 ? -16.013 5.015 15.770 1.00 84.69 110 ARG A C 1
ATOM 848 O O . ARG A 1 110 ? -15.525 5.501 16.788 1.00 84.69 110 ARG A O 1
ATOM 855 N N . ARG A 1 111 ? -15.699 3.781 15.360 1.00 85.69 111 ARG A N 1
ATOM 856 C CA . ARG A 1 111 ? -14.709 2.925 16.042 1.00 85.69 111 ARG A CA 1
ATOM 857 C C . ARG A 1 111 ? -13.286 3.467 15.908 1.00 85.69 111 ARG A C 1
ATOM 859 O O . ARG A 1 111 ? -12.542 3.443 16.887 1.00 85.69 111 ARG A O 1
ATOM 866 N N . ILE A 1 112 ? -12.914 3.968 14.730 1.00 84.75 112 ILE A N 1
ATOM 867 C CA . ILE A 1 112 ? -11.612 4.613 14.498 1.00 84.75 112 ILE A CA 1
ATOM 868 C C . ILE A 1 112 ? -11.473 5.865 15.378 1.00 84.75 112 ILE A C 1
ATOM 870 O O . ILE A 1 112 ? -10.445 6.050 16.031 1.00 84.75 112 ILE A O 1
ATOM 874 N N . ASP A 1 113 ? -12.515 6.689 15.466 1.00 84.81 113 ASP A N 1
ATOM 875 C CA . ASP A 1 113 ? -12.536 7.882 16.311 1.00 84.81 113 ASP A CA 1
ATOM 876 C C . ASP A 1 113 ? -12.443 7.523 17.791 1.00 84.81 113 ASP A C 1
ATOM 878 O O . ASP A 1 113 ? -11.682 8.147 18.533 1.00 84.81 113 ASP A O 1
ATOM 882 N N . TRP A 1 114 ? -13.131 6.463 18.221 1.00 88.62 114 TRP A N 1
ATOM 883 C CA . TRP A 1 114 ? -13.031 5.980 19.595 1.00 88.62 114 TRP A CA 1
ATOM 884 C C . TRP A 1 114 ? -11.617 5.502 19.943 1.00 88.62 114 TRP A C 1
ATOM 886 O O . TRP A 1 114 ? -11.122 5.803 21.028 1.00 88.62 114 TRP A O 1
ATOM 896 N N . LEU A 1 115 ? -10.921 4.836 19.014 1.00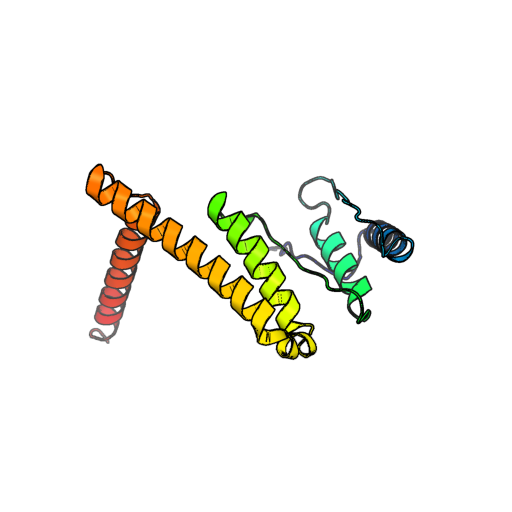 84.62 115 LEU A N 1
ATOM 897 C CA . LEU A 1 115 ? -9.509 4.464 19.175 1.00 84.62 115 LEU A CA 1
ATOM 898 C C . LEU A 1 115 ? -8.606 5.700 19.310 1.00 84.62 115 LEU A C 1
ATOM 900 O O . LEU A 1 115 ? -7.755 5.751 20.203 1.00 84.62 115 LEU A O 1
ATOM 904 N N . LYS A 1 116 ? -8.816 6.728 18.476 1.00 83.62 116 LYS A N 1
ATOM 905 C CA . LYS A 1 116 ? -8.076 8.001 18.553 1.00 83.62 116 LYS A CA 1
ATOM 906 C C . LYS A 1 116 ? -8.317 8.715 19.890 1.00 83.62 116 LYS A C 1
ATOM 908 O O . LYS A 1 116 ? -7.370 9.216 20.501 1.00 83.62 116 LYS A O 1
ATOM 913 N N . VAL A 1 117 ? -9.567 8.755 20.358 1.00 86.19 117 VAL A N 1
ATOM 914 C CA . VAL A 1 117 ? -9.948 9.356 21.647 1.00 86.19 117 VAL A CA 1
ATOM 915 C C . VAL A 1 117 ? -9.350 8.572 22.811 1.00 86.19 117 VAL A C 1
ATOM 917 O O . VAL A 1 117 ? -8.732 9.179 23.683 1.00 86.19 117 VAL A O 1
ATOM 920 N N . ALA A 1 118 ? -9.454 7.242 22.804 1.00 84.56 118 ALA A N 1
ATOM 921 C CA . ALA A 1 118 ? -8.889 6.381 23.838 1.00 84.56 118 ALA A CA 1
ATOM 922 C C . ALA A 1 118 ? -7.369 6.563 23.968 1.00 84.56 118 ALA A C 1
ATOM 924 O O . ALA A 1 118 ? -6.867 6.710 25.082 1.00 84.56 118 ALA A O 1
ATOM 925 N N . LYS A 1 119 ? -6.638 6.655 22.845 1.00 80.44 119 LYS A N 1
ATOM 926 C CA . LYS A 1 119 ? -5.194 6.948 22.849 1.00 80.44 119 LYS A CA 1
ATOM 927 C C . LYS A 1 119 ? -4.891 8.290 23.524 1.00 80.44 119 LYS A C 1
ATOM 929 O O . LYS A 1 119 ? -4.041 8.359 24.413 1.00 80.44 119 LYS A O 1
ATOM 934 N N . LYS A 1 120 ? -5.598 9.358 23.133 1.00 80.50 120 LYS A N 1
ATOM 935 C CA . LYS A 1 120 ? -5.399 10.703 23.704 1.00 80.50 120 LYS A CA 1
ATOM 936 C C . LYS A 1 120 ? -5.744 10.752 25.192 1.00 80.50 120 LYS A C 1
ATOM 938 O O . LYS A 1 120 ? -4.981 11.315 25.975 1.00 80.50 120 LYS A O 1
ATOM 943 N N . ALA A 1 121 ? -6.867 10.153 25.582 1.00 82.06 121 ALA A N 1
ATOM 944 C CA . ALA A 1 121 ? -7.322 10.104 26.967 1.00 82.06 121 ALA A CA 1
ATOM 945 C C . ALA A 1 121 ? -6.364 9.292 27.850 1.00 82.06 121 ALA A C 1
ATOM 947 O O . ALA A 1 121 ? -6.002 9.754 28.927 1.00 82.06 121 ALA A O 1
ATOM 948 N N . GLY A 1 122 ? -5.886 8.138 27.373 1.00 80.44 122 GLY A N 1
ATOM 949 C CA . GLY A 1 122 ? -4.875 7.338 28.066 1.00 80.44 122 GLY A CA 1
ATOM 950 C C . GLY A 1 122 ? -3.568 8.104 28.276 1.00 80.44 122 GLY A C 1
ATOM 951 O O . GLY A 1 122 ? -3.033 8.108 29.383 1.00 80.44 122 GLY A O 1
ATOM 952 N N . GLY A 1 123 ? -3.092 8.827 27.257 1.00 77.31 123 GLY A N 1
ATOM 953 C CA . GLY A 1 123 ? -1.902 9.674 27.378 1.00 77.31 123 GLY A CA 1
ATOM 954 C C . GLY A 1 123 ? -2.071 10.826 28.376 1.00 77.31 123 GLY A C 1
ATOM 955 O O . GLY A 1 123 ? -1.156 11.119 29.142 1.00 77.31 123 GLY A O 1
ATOM 956 N N . LEU A 1 124 ? -3.250 11.454 28.417 1.00 78.00 124 LEU A N 1
ATOM 957 C CA . LEU A 1 124 ? -3.576 12.503 29.391 1.00 78.00 124 LEU A CA 1
ATOM 958 C C . LEU A 1 124 ? -3.683 11.958 30.819 1.00 78.00 124 LEU A C 1
ATOM 960 O O . LEU A 1 124 ? -3.093 12.537 31.729 1.00 78.00 124 LEU A O 1
ATOM 964 N N . ALA A 1 125 ? -4.380 10.836 31.008 1.00 75.94 125 ALA A N 1
ATOM 965 C CA . ALA A 1 125 ? -4.511 10.178 32.304 1.00 75.94 125 ALA A CA 1
ATOM 966 C C . ALA A 1 125 ? -3.141 9.750 32.847 1.00 75.94 125 ALA A C 1
ATOM 968 O O . ALA A 1 125 ? -2.807 10.050 33.994 1.00 75.94 125 ALA A O 1
ATOM 969 N N . PHE A 1 126 ? -2.305 9.143 32.001 1.00 76.12 126 PHE A N 1
ATOM 970 C CA . PHE A 1 126 ? -0.939 8.769 32.351 1.00 76.12 126 PHE A CA 1
ATOM 971 C C . PHE A 1 126 ? -0.106 9.979 32.785 1.00 76.12 126 PHE A C 1
ATOM 973 O O . PHE A 1 126 ? 0.558 9.922 33.818 1.00 76.12 126 PHE A O 1
ATOM 980 N N . THR A 1 127 ? -0.177 11.098 32.059 1.00 77.50 127 THR A N 1
ATOM 981 C CA . THR A 1 127 ? 0.526 12.327 32.451 1.00 77.50 127 THR A CA 1
ATOM 982 C C . THR A 1 127 ? -0.021 12.918 33.747 1.00 77.50 127 THR A C 1
ATOM 984 O O . THR A 1 127 ? 0.766 13.333 34.591 1.00 77.50 127 THR A O 1
ATOM 987 N N . SER A 1 128 ? -1.340 12.921 33.955 1.00 79.62 128 SER A N 1
ATOM 988 C CA . SER A 1 128 ? -1.927 13.409 35.209 1.00 79.62 128 SER A CA 1
ATOM 989 C C . SER A 1 128 ? -1.546 12.553 36.419 1.00 79.62 128 SER A C 1
ATOM 991 O O . SER A 1 128 ? -1.370 13.087 37.508 1.00 79.62 128 SER A O 1
ATOM 993 N N . PHE A 1 129 ? -1.378 11.242 36.226 1.00 81.75 129 PHE A N 1
ATOM 994 C CA . PHE A 1 129 ? -1.036 10.312 37.298 1.00 81.75 129 PHE A CA 1
ATOM 995 C C . PHE A 1 129 ? 0.466 10.286 37.603 1.00 81.75 129 PHE A C 1
ATOM 997 O O . PHE A 1 129 ? 0.862 10.240 38.762 1.00 81.75 129 PHE A O 1
ATOM 1004 N N . THR A 1 130 ? 1.312 10.315 36.571 1.00 83.06 130 THR A N 1
ATOM 1005 C CA . THR A 1 130 ? 2.769 10.152 36.721 1.00 83.06 130 THR A CA 1
ATOM 1006 C C . THR A 1 130 ? 3.539 11.470 36.732 1.00 83.06 130 THR A C 1
ATOM 1008 O O . THR A 1 130 ? 4.715 11.485 37.085 1.00 83.06 130 THR A O 1
ATOM 1011 N N . GLY A 1 131 ? 2.922 12.574 36.301 1.00 77.69 131 GLY A N 1
ATOM 1012 C CA . GLY A 1 131 ? 3.601 13.851 36.071 1.00 77.69 131 GLY A CA 1
ATOM 1013 C C . GLY A 1 131 ? 4.540 13.856 34.858 1.00 77.69 131 GLY A C 1
ATOM 1014 O O . GLY A 1 131 ? 5.121 14.895 34.549 1.00 77.69 131 GLY A O 1
ATOM 1015 N N . ILE A 1 132 ? 4.689 12.729 34.149 1.00 80.62 132 ILE A N 1
ATOM 1016 C CA . ILE A 1 132 ? 5.558 12.613 32.976 1.00 80.62 132 ILE A CA 1
ATOM 1017 C C . ILE A 1 132 ? 4.743 12.968 31.721 1.00 80.62 132 ILE A C 1
ATOM 1019 O O . ILE A 1 132 ? 3.766 12.276 31.398 1.00 80.62 132 ILE A O 1
ATOM 1023 N N . PRO A 1 133 ? 5.102 14.041 30.995 1.00 73.88 133 PRO A N 1
ATOM 1024 C CA . PRO A 1 133 ? 4.408 14.413 29.772 1.00 73.88 133 PRO A CA 1
ATOM 1025 C C . PRO A 1 133 ? 4.637 13.357 28.689 1.00 73.88 133 PRO A C 1
ATOM 1027 O O . PRO A 1 133 ? 5.761 12.909 28.454 1.00 73.88 133 PRO A O 1
ATOM 1030 N N . THR A 1 134 ? 3.562 12.964 28.010 1.00 73.31 134 THR A N 1
ATOM 1031 C CA . THR A 1 134 ? 3.659 12.044 26.871 1.00 73.31 134 THR A CA 1
ATOM 1032 C C . THR A 1 134 ? 4.317 12.734 25.664 1.00 73.31 134 THR A C 1
ATOM 1034 O O . THR A 1 134 ? 4.151 13.946 25.488 1.00 73.31 134 THR A O 1
ATOM 1037 N N . PRO A 1 135 ? 5.042 11.997 24.796 1.00 71.94 135 PRO A N 1
ATOM 1038 C CA . PRO A 1 135 ? 5.704 12.568 23.614 1.00 71.94 135 PRO A CA 1
ATOM 1039 C C . PRO A 1 135 ? 4.773 13.410 22.721 1.00 71.94 135 PRO A C 1
ATOM 1041 O O . PRO A 1 135 ? 5.173 14.461 22.214 1.00 71.94 135 PRO A O 1
ATOM 1044 N N . ASP A 1 136 ? 3.505 13.007 22.604 1.00 68.19 136 ASP A N 1
ATOM 1045 C CA . ASP A 1 136 ? 2.476 13.726 21.844 1.00 68.19 136 ASP A CA 1
ATOM 1046 C C . ASP A 1 136 ? 2.169 15.114 22.437 1.00 68.19 136 ASP A C 1
ATOM 1048 O O . ASP A 1 136 ? 2.026 16.096 21.704 1.00 68.19 136 ASP A O 1
ATOM 1052 N N . GLN A 1 137 ? 2.125 15.239 23.767 1.00 69.88 137 GLN A N 1
ATOM 1053 C CA . GLN A 1 137 ? 1.894 16.520 24.444 1.00 69.88 137 GLN A CA 1
ATOM 1054 C C . GLN A 1 137 ? 3.097 17.455 24.323 1.00 69.88 137 GLN A C 1
ATOM 1056 O O . GLN A 1 137 ? 2.922 18.653 24.105 1.00 69.88 137 GLN A O 1
ATOM 1061 N N . ILE A 1 138 ? 4.317 16.916 24.415 1.00 70.88 138 ILE A N 1
ATOM 1062 C CA . ILE A 1 138 ? 5.549 17.693 24.217 1.00 70.88 138 ILE A CA 1
ATOM 1063 C C . ILE A 1 138 ? 5.552 18.283 22.806 1.00 70.88 138 ILE A C 1
ATOM 1065 O O . ILE A 1 138 ? 5.757 19.485 22.634 1.00 70.88 138 ILE A O 1
ATOM 1069 N N . THR A 1 139 ? 5.243 17.461 21.803 1.00 71.19 139 THR A N 1
ATOM 1070 C CA . THR A 1 139 ? 5.183 17.889 20.401 1.00 71.19 139 THR A CA 1
ATOM 1071 C C . THR A 1 139 ? 4.092 18.939 20.178 1.00 71.19 139 THR A C 1
ATOM 1073 O O . THR A 1 139 ? 4.337 19.941 19.506 1.00 71.19 139 THR A O 1
ATOM 1076 N N . ALA A 1 140 ? 2.917 18.780 20.796 1.00 71.38 140 ALA A N 1
ATOM 1077 C CA . ALA A 1 140 ? 1.831 19.758 20.724 1.00 71.38 140 ALA A CA 1
ATOM 1078 C C . ALA A 1 140 ? 2.205 21.111 21.360 1.00 71.38 140 ALA A C 1
ATOM 1080 O O . ALA A 1 140 ? 1.957 22.164 20.769 1.00 71.38 140 ALA A O 1
ATOM 1081 N N . ILE A 1 141 ? 2.850 21.104 22.532 1.00 74.00 141 ILE A N 1
ATOM 1082 C CA . ILE A 1 141 ? 3.303 22.322 23.223 1.00 74.00 141 ILE A CA 1
ATOM 1083 C C . ILE A 1 141 ? 4.401 23.025 22.416 1.00 74.00 141 ILE A C 1
ATOM 1085 O O . ILE A 1 141 ? 4.350 24.242 22.211 1.00 74.00 141 ILE A O 1
ATOM 1089 N N . VAL A 1 142 ? 5.381 22.265 21.919 1.00 74.44 142 VAL A N 1
ATOM 1090 C CA . VAL A 1 142 ? 6.476 22.786 21.089 1.00 74.44 142 VAL A CA 1
ATOM 1091 C C . VAL A 1 142 ? 5.934 23.358 19.777 1.00 74.44 142 VAL A C 1
ATOM 1093 O O . VAL A 1 142 ? 6.284 24.482 19.410 1.00 74.44 142 VAL A O 1
ATOM 1096 N N . GLY A 1 143 ? 5.019 22.648 19.113 1.00 71.69 143 GLY A N 1
ATOM 1097 C CA . GLY A 1 143 ? 4.346 23.104 17.897 1.00 71.69 143 GLY A CA 1
ATOM 1098 C C . GLY A 1 143 ? 3.530 24.382 18.109 1.00 71.69 143 GLY A C 1
ATOM 1099 O O . GLY A 1 143 ? 3.640 25.320 17.319 1.00 71.69 143 GLY A O 1
ATOM 1100 N N . CYS A 1 144 ? 2.781 24.478 19.213 1.00 69.94 144 CYS A N 1
ATOM 1101 C CA . CYS A 1 144 ? 2.018 25.677 19.570 1.00 69.94 144 CYS A CA 1
ATOM 1102 C C . CYS A 1 144 ? 2.943 26.887 19.805 1.00 69.94 144 CYS A C 1
ATOM 1104 O O . CYS A 1 144 ? 2.692 27.987 19.303 1.00 69.94 144 CYS A O 1
ATOM 1106 N N . ARG A 1 145 ? 4.085 26.675 20.475 1.00 70.38 145 ARG A N 1
ATOM 1107 C CA . ARG A 1 145 ? 5.100 27.718 20.699 1.00 70.38 145 ARG A CA 1
ATOM 1108 C C . ARG A 1 145 ? 5.768 28.183 19.403 1.00 70.38 145 ARG A C 1
ATOM 1110 O O . ARG A 1 145 ? 6.009 29.380 19.236 1.00 70.38 145 ARG A O 1
ATOM 1117 N N . LEU A 1 146 ? 6.049 27.265 18.480 1.00 67.31 146 LEU A N 1
ATOM 1118 C CA . LEU A 1 146 ? 6.570 27.576 17.145 1.00 67.31 146 LEU A CA 1
ATOM 1119 C C . LEU A 1 146 ? 5.555 28.364 16.304 1.00 67.31 146 LEU A C 1
ATOM 1121 O O . LEU A 1 146 ? 5.929 29.353 15.673 1.00 67.31 146 LEU A O 1
ATOM 1125 N N . ALA A 1 147 ? 4.273 27.992 16.342 1.00 69.25 147 ALA A N 1
ATOM 1126 C CA . ALA A 1 147 ? 3.202 28.712 15.652 1.00 69.25 147 ALA A CA 1
ATOM 1127 C C . ALA A 1 147 ? 3.011 30.142 16.195 1.00 69.25 147 ALA A C 1
ATOM 1129 O O . ALA A 1 147 ? 2.861 31.086 15.416 1.00 69.25 147 ALA A O 1
ATOM 1130 N N . LEU A 1 148 ? 3.096 30.326 17.517 1.00 68.62 148 LEU A N 1
ATOM 1131 C CA . LEU A 1 148 ? 3.070 31.640 18.172 1.00 68.62 148 LEU A CA 1
ATOM 1132 C C . LEU A 1 148 ? 4.285 32.505 17.801 1.00 68.62 148 LEU A C 1
ATOM 1134 O O . LEU A 1 148 ? 4.119 33.676 17.464 1.00 68.62 148 LEU A O 1
ATOM 1138 N N . LYS A 1 149 ? 5.499 31.934 17.775 1.00 69.31 149 LYS A N 1
ATOM 1139 C CA . LYS A 1 149 ? 6.700 32.646 17.296 1.00 69.31 149 LYS A CA 1
ATOM 1140 C C . LYS A 1 149 ? 6.566 33.089 15.837 1.00 69.31 149 LYS A C 1
ATOM 1142 O O . LYS A 1 149 ? 6.982 34.193 15.501 1.00 69.31 149 LYS A O 1
ATOM 1147 N N . ARG A 1 150 ? 5.972 32.254 14.980 1.00 64.19 150 ARG A N 1
ATOM 1148 C CA . ARG A 1 150 ? 5.774 32.553 13.554 1.00 64.19 150 ARG A CA 1
ATOM 1149 C C . ARG A 1 150 ? 4.733 33.659 13.332 1.00 64.19 150 ARG A C 1
ATOM 1151 O O . ARG A 1 150 ? 4.946 34.506 12.471 1.00 64.19 150 ARG A O 1
ATOM 1158 N N . LYS A 1 151 ? 3.667 33.711 14.145 1.00 58.62 151 LYS A N 1
ATOM 1159 C CA . LYS A 1 151 ? 2.708 34.834 14.154 1.00 58.62 151 LYS A CA 1
ATOM 1160 C C . LYS A 1 151 ? 3.337 36.144 14.642 1.00 58.62 151 LYS A C 1
ATOM 1162 O O . LYS A 1 151 ? 3.108 37.173 14.019 1.00 58.62 151 LYS A O 1
ATOM 1167 N N . ASN A 1 152 ? 4.176 36.107 15.681 1.00 56.72 152 ASN A N 1
ATOM 1168 C CA . ASN A 1 152 ? 4.891 37.304 16.142 1.00 56.72 152 ASN A CA 1
ATOM 1169 C C . ASN A 1 152 ? 5.926 37.805 15.120 1.00 56.72 152 ASN A C 1
ATOM 1171 O O . ASN A 1 152 ? 6.031 39.007 14.916 1.00 56.72 152 ASN A O 1
ATOM 1175 N N . ALA A 1 153 ? 6.636 36.909 14.427 1.00 56.25 153 ALA A N 1
ATOM 1176 C CA . ALA A 1 153 ? 7.566 37.296 13.362 1.00 56.25 153 ALA A CA 1
ATOM 1177 C C . ALA A 1 153 ? 6.855 37.898 12.132 1.00 56.25 153 ALA A C 1
ATOM 1179 O O . ALA A 1 153 ? 7.360 38.848 11.542 1.00 56.25 153 ALA A O 1
ATOM 1180 N N . ALA A 1 154 ? 5.668 37.394 11.767 1.00 53.59 154 ALA A N 1
ATOM 1181 C CA . ALA A 1 154 ? 4.852 37.970 10.693 1.00 53.59 154 ALA A CA 1
ATOM 1182 C C . ALA A 1 154 ? 4.249 39.339 11.072 1.00 53.59 154 ALA A C 1
ATOM 1184 O O . ALA A 1 154 ? 4.133 40.214 10.219 1.00 53.59 154 ALA A O 1
ATOM 1185 N N . ALA A 1 155 ? 3.919 39.553 12.351 1.00 51.16 155 ALA A N 1
ATOM 1186 C CA . ALA A 1 155 ? 3.454 40.847 12.852 1.00 51.16 155 ALA A CA 1
ATOM 1187 C C . ALA A 1 155 ? 4.568 41.914 12.868 1.00 51.16 155 ALA A C 1
ATOM 1189 O O . ALA A 1 155 ? 4.294 43.082 12.614 1.00 51.16 155 ALA A O 1
ATOM 1190 N N . SER A 1 156 ? 5.830 41.527 13.090 1.00 46.00 156 SER A N 1
ATOM 1191 C CA . SER A 1 156 ? 6.974 42.449 13.010 1.00 46.00 156 SER A CA 1
ATOM 1192 C C . SER A 1 156 ? 7.330 42.881 11.580 1.00 46.00 156 SER A C 1
ATOM 1194 O O . SER A 1 156 ? 7.960 43.920 11.419 1.00 46.00 156 SER A O 1
ATOM 1196 N N . PHE A 1 157 ? 6.919 42.135 10.547 1.00 41.03 157 PHE A N 1
ATOM 1197 C CA . PHE A 1 157 ? 7.182 42.488 9.143 1.00 41.03 157 PHE A CA 1
ATOM 1198 C C . PHE A 1 157 ? 6.136 43.458 8.556 1.00 41.03 157 PHE A C 1
ATOM 1200 O O . PHE A 1 157 ? 6.410 44.124 7.569 1.00 41.03 157 PHE A O 1
ATOM 1207 N N . LEU A 1 158 ? 4.953 43.580 9.173 1.00 44.81 158 LEU A N 1
ATOM 1208 C CA . LEU A 1 158 ? 3.869 44.472 8.719 1.00 44.81 158 LEU A CA 1
ATOM 1209 C C . LEU A 1 158 ? 3.892 45.877 9.348 1.00 44.81 158 LEU A C 1
ATOM 1211 O O . LEU A 1 158 ? 3.110 46.729 8.946 1.00 44.81 158 LEU A O 1
ATOM 1215 N N . VAL A 1 159 ? 4.772 46.131 10.323 1.00 47.19 159 VAL A N 1
ATOM 1216 C CA . VAL A 1 159 ? 4.919 47.448 10.987 1.00 47.19 159 VAL A CA 1
ATOM 1217 C C . VAL A 1 159 ? 6.205 48.170 10.540 1.00 47.19 159 VAL A C 1
ATOM 1219 O O . VAL A 1 159 ? 6.479 49.285 10.970 1.00 47.19 159 VAL A O 1
ATOM 1222 N N . GLY A 1 160 ? 6.992 47.559 9.650 1.00 44.91 160 GLY A N 1
ATOM 1223 C CA . GLY A 1 160 ? 8.277 48.084 9.191 1.00 44.91 160 GLY A CA 1
ATOM 1224 C C . GLY A 1 160 ? 8.471 47.999 7.681 1.00 44.91 160 GLY A C 1
ATOM 1225 O O . GLY A 1 160 ? 9.417 47.349 7.257 1.00 44.91 160 GLY A O 1
ATOM 1226 N N . THR A 1 161 ? 7.595 48.648 6.912 1.00 39.62 161 THR A N 1
ATOM 1227 C CA . THR A 1 161 ? 7.848 49.282 5.597 1.00 39.62 161 THR A CA 1
ATOM 1228 C C . THR A 1 161 ? 6.706 50.234 5.296 1.00 39.62 161 THR A C 1
ATOM 1230 O O . THR A 1 161 ? 5.550 49.797 5.496 1.00 39.62 161 THR A O 1
#

Organism: Sinorhizobium fredii (strain USDA 257) (NCBI:txid1185652)

Sequence (161 aa):
MILTDNETKVDLLNNEAIATTIIKLLRDRPDQPVTIGVHGDWGAGKSSVLEMIEAGFEKESKVLCLKFNGWRFQGFEDAKIAVIEGIVTGLIEKRPALTRAGEAVEDVFRRIDWLKVAKKAGGLAFTSFTGIPTPDQITAIVGCRLALKRKNAAASFLVGT